Protein AF-A0AA39WZB3-F1 (afdb_monomer)

pLDDT: mean 92.85, std 6.42, range [73.56, 98.62]

Nearest PDB structures (foldseek):
  3lpa-assembly1_A  TM=8.506E-01  e=2.238E-05  Dichelobacter nodosus VCS1703A
  3lpd-assembly1_A  TM=8.223E-01  e=1.411E-05  Dichelobacter nodosus VCS1703A
  7y6m-assembly1_D  TM=7.510E-01  e=2.265E-03  Bacillus sp. (in: firmicutes)
  7xr8-assembly2_C  TM=7.388E-01  e=1.533E-02  Thermaerobacillus caldiproteolyticus
  4zoq-assembly5_M  TM=6.928E-01  e=2.278E-02  Bacillus licheniformis

Structure (mmCIF, N/CA/C/O backbone):
data_AF-A0AA39WZB3-F1
#
_entry.id   AF-A0AA39WZB3-F1
#
loop_
_atom_site.group_PDB
_atom_site.id
_atom_site.type_symbol
_atom_site.label_atom_id
_atom_site.label_alt_id
_atom_site.label_comp_id
_atom_site.label_asym_id
_atom_site.label_entity_id
_atom_site.label_seq_id
_atom_site.pdbx_PDB_ins_code
_atom_site.Cartn_x
_atom_site.Cartn_y
_atom_site.Cartn_z
_atom_site.occupancy
_atom_site.B_iso_or_equiv
_atom_site.auth_seq_id
_atom_site.auth_comp_id
_atom_site.auth_asym_id
_atom_site.auth_atom_id
_atom_site.pdbx_PDB_model_num
ATOM 1 N N . MET A 1 1 ? 7.430 -15.316 7.849 1.00 73.94 1 MET A N 1
ATOM 2 C CA . MET A 1 1 ? 7.192 -14.788 9.211 1.00 73.94 1 MET A CA 1
ATOM 3 C C . MET A 1 1 ? 5.697 -14.859 9.489 1.00 73.94 1 MET A C 1
ATOM 5 O O . MET A 1 1 ? 4.930 -14.415 8.642 1.00 73.94 1 MET A O 1
ATOM 9 N N . ASN A 1 2 ? 5.288 -15.477 10.597 1.00 83.56 2 ASN A N 1
ATOM 10 C CA . ASN A 1 2 ? 3.884 -15.668 10.965 1.00 83.56 2 ASN A CA 1
ATOM 11 C C . ASN A 1 2 ? 3.638 -15.001 12.333 1.00 83.56 2 ASN A C 1
ATOM 13 O O . ASN A 1 2 ? 4.232 -15.465 13.304 1.00 83.56 2 ASN A O 1
ATOM 17 N N . PRO A 1 3 ? 2.803 -13.948 12.425 1.00 83.50 3 PRO A N 1
ATOM 18 C CA . PRO A 1 3 ? 2.523 -13.263 13.692 1.00 83.50 3 PRO A CA 1
ATOM 19 C C . PRO A 1 3 ? 1.935 -14.155 14.794 1.00 83.50 3 PRO A C 1
ATOM 21 O O . PRO A 1 3 ? 2.048 -13.818 1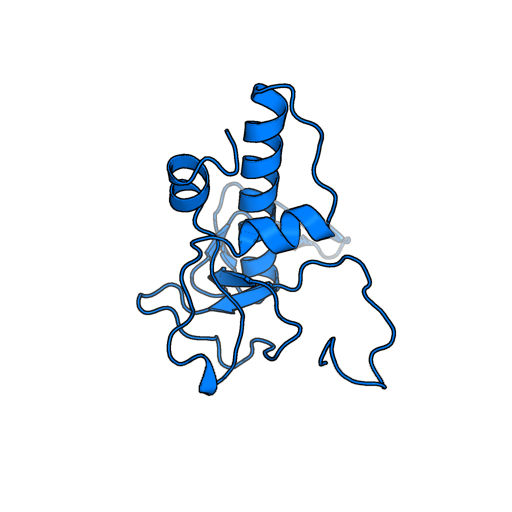5.966 1.00 83.50 3 PRO A O 1
ATOM 24 N N . SER A 1 4 ? 1.320 -15.288 14.439 1.00 87.31 4 SER A N 1
ATOM 25 C CA . SER A 1 4 ? 0.746 -16.244 15.397 1.00 87.31 4 SER A CA 1
ATOM 26 C C . SER A 1 4 ? 1.738 -17.312 15.876 1.00 87.31 4 SER A C 1
ATOM 28 O O . SER A 1 4 ? 1.359 -18.195 16.641 1.00 87.31 4 SER A O 1
ATOM 30 N N . SER A 1 5 ? 2.982 -17.288 15.395 1.00 88.56 5 SER A N 1
ATOM 31 C CA . SER A 1 5 ? 3.982 -18.309 15.711 1.00 88.56 5 SER A CA 1
ATOM 32 C C . SER A 1 5 ? 4.751 -17.989 17.003 1.00 88.56 5 SER A C 1
ATOM 34 O O . SER A 1 5 ? 5.072 -16.821 17.228 1.00 88.56 5 SER A O 1
ATOM 36 N N . PRO A 1 6 ? 5.123 -18.989 17.830 1.00 86.69 6 PRO A N 1
ATOM 37 C CA . PRO A 1 6 ? 5.902 -18.772 19.056 1.00 86.69 6 PRO A CA 1
ATOM 38 C C . PRO A 1 6 ? 7.295 -18.157 18.844 1.00 86.69 6 PRO A C 1
ATOM 40 O O . PRO A 1 6 ? 7.854 -17.570 19.765 1.00 86.69 6 PRO A O 1
ATOM 43 N N . ASP A 1 7 ? 7.869 -18.290 17.646 1.00 86.94 7 ASP A N 1
ATOM 44 C CA . ASP A 1 7 ? 9.165 -17.710 17.269 1.00 86.94 7 ASP A CA 1
ATOM 45 C C . ASP 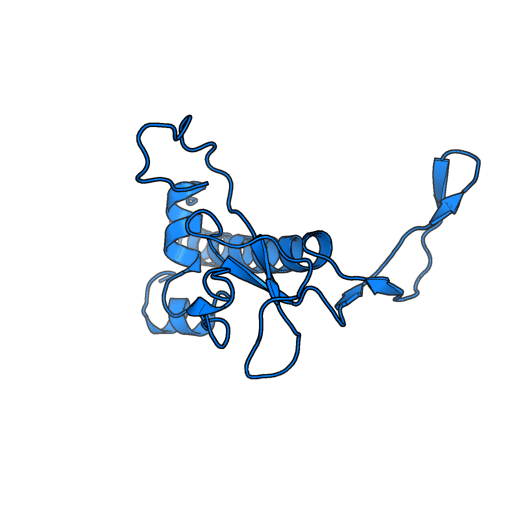A 1 7 ? 9.058 -16.261 16.755 1.00 86.94 7 ASP A C 1
ATOM 47 O O . ASP A 1 7 ? 10.067 -15.644 16.392 1.00 86.94 7 ASP A O 1
ATOM 51 N N . TYR A 1 8 ? 7.846 -15.696 16.719 1.00 86.94 8 TYR A N 1
ATOM 52 C CA . TYR A 1 8 ? 7.624 -14.323 16.293 1.00 86.94 8 TYR A CA 1
ATOM 53 C C . TYR A 1 8 ? 8.236 -13.346 17.299 1.00 86.94 8 TYR A C 1
ATOM 55 O O . TYR A 1 8 ? 7.800 -13.226 18.440 1.00 86.94 8 TYR A O 1
ATOM 63 N N . ARG A 1 9 ? 9.247 -12.594 16.852 1.00 86.38 9 ARG A N 1
ATOM 64 C CA . ARG A 1 9 ? 10.043 -11.687 17.698 1.00 86.38 9 ARG A CA 1
ATOM 65 C C . ARG A 1 9 ? 9.356 -10.350 18.024 1.00 86.38 9 ARG A C 1
ATOM 67 O O . ARG A 1 9 ? 10.024 -9.412 18.446 1.00 86.38 9 ARG A O 1
ATOM 74 N N . GLY A 1 10 ? 8.040 -10.269 17.835 1.00 84.12 10 GLY A N 1
ATOM 75 C CA . GLY A 1 10 ? 7.230 -9.080 18.092 1.00 84.12 10 GLY A CA 1
ATOM 76 C C . GLY A 1 10 ? 6.894 -8.264 16.841 1.00 84.12 10 GLY A C 1
ATOM 77 O O . GLY A 1 10 ? 7.460 -8.449 15.764 1.00 84.12 10 GLY A O 1
ATOM 78 N N . ASP A 1 11 ? 5.918 -7.368 16.987 1.00 89.94 11 ASP A N 1
ATOM 79 C CA . ASP A 1 11 ? 5.457 -6.470 15.929 1.00 89.94 11 ASP A CA 1
ATOM 80 C C . ASP A 1 11 ? 6.218 -5.141 15.977 1.00 89.94 11 ASP A C 1
ATOM 82 O O . ASP A 1 11 ? 6.126 -4.397 16.951 1.00 89.94 11 ASP A O 1
ATOM 86 N N . SER A 1 12 ? 6.952 -4.828 14.905 1.00 91.69 12 SER A N 1
ATOM 87 C CA . SER A 1 12 ? 7.704 -3.574 14.768 1.00 91.69 12 SER A CA 1
ATOM 88 C C . SER A 1 12 ? 6.828 -2.341 14.532 1.00 91.69 12 SER A C 1
ATOM 90 O O . SER A 1 12 ? 7.338 -1.226 14.460 1.00 91.69 12 SER A O 1
ATOM 92 N N . GLY A 1 13 ? 5.523 -2.518 14.322 1.00 93.12 13 GLY A N 1
ATOM 93 C CA . GLY A 1 13 ? 4.633 -1.450 13.885 1.00 93.12 13 GLY A CA 1
ATOM 94 C C . GLY A 1 13 ? 4.655 -1.221 12.369 1.00 93.12 13 GLY A C 1
ATOM 95 O O . GLY A 1 13 ? 3.774 -0.523 11.875 1.00 93.12 13 GLY A O 1
ATOM 96 N N . ALA A 1 14 ? 5.561 -1.844 11.610 1.00 95.06 14 ALA A N 1
ATOM 97 C CA . ALA A 1 14 ? 5.658 -1.655 10.162 1.00 95.06 14 ALA A CA 1
ATOM 98 C C . ALA A 1 14 ? 4.419 -2.158 9.399 1.00 95.06 14 ALA A C 1
ATOM 100 O O . ALA A 1 14 ? 3.831 -3.180 9.751 1.00 95.06 14 ALA A O 1
ATOM 101 N N . ILE A 1 15 ? 4.068 -1.465 8.316 1.00 96.81 15 ILE A N 1
ATOM 102 C CA . ILE A 1 15 ? 3.127 -1.957 7.305 1.00 96.81 15 ILE A CA 1
ATOM 103 C C . ILE A 1 15 ? 3.967 -2.631 6.219 1.00 96.81 15 ILE A C 1
ATOM 105 O O . ILE A 1 15 ? 4.812 -1.983 5.602 1.00 96.81 15 ILE A O 1
ATOM 109 N N . ILE A 1 16 ? 3.781 -3.931 6.018 1.00 96.75 16 ILE A N 1
ATOM 110 C CA . ILE A 1 16 ? 4.576 -4.732 5.085 1.00 96.75 16 ILE A CA 1
ATOM 111 C C . ILE A 1 16 ? 3.834 -4.835 3.759 1.00 96.75 16 ILE A C 1
ATOM 113 O O . ILE A 1 16 ? 2.738 -5.391 3.693 1.00 96.75 16 ILE A O 1
ATOM 117 N N . VAL A 1 17 ? 4.458 -4.305 2.707 1.00 98.19 17 VAL A N 1
ATOM 118 C CA . VAL A 1 17 ? 3.842 -4.145 1.389 1.00 98.19 17 VAL A CA 1
ATOM 119 C C . VAL A 1 17 ? 4.383 -5.175 0.399 1.00 98.19 17 VAL A C 1
ATOM 121 O O . VAL A 1 17 ? 5.590 -5.259 0.163 1.00 98.19 17 VAL A O 1
ATOM 124 N N . GLY A 1 18 ? 3.479 -5.949 -0.196 1.00 97.69 18 GLY A N 1
ATOM 125 C CA . GLY A 1 18 ? 3.761 -6.821 -1.331 1.00 97.69 18 GLY A CA 1
ATOM 126 C C . GLY A 1 18 ? 3.611 -6.106 -2.677 1.00 97.69 18 GLY A C 1
ATOM 127 O O . GLY A 1 18 ? 2.972 -5.059 -2.794 1.00 97.69 18 GLY A O 1
ATOM 128 N N . ALA A 1 19 ? 4.177 -6.707 -3.719 1.00 97.94 19 ALA A N 1
ATOM 129 C CA . ALA A 1 19 ? 4.056 -6.242 -5.093 1.00 97.94 19 ALA A CA 1
ATOM 130 C C . ALA A 1 19 ? 3.158 -7.166 -5.919 1.00 97.94 19 ALA A C 1
ATOM 132 O O . ALA A 1 19 ? 3.284 -8.394 -5.894 1.00 97.94 19 ALA A O 1
ATOM 133 N N . SER A 1 20 ? 2.285 -6.546 -6.704 1.00 97.62 20 SER A N 1
ATOM 134 C CA . SER A 1 20 ? 1.360 -7.210 -7.619 1.00 97.62 20 SER A CA 1
ATOM 135 C C . SER A 1 20 ? 1.476 -6.675 -9.042 1.00 97.62 20 SER A C 1
ATOM 137 O O . SER A 1 20 ? 2.027 -5.593 -9.260 1.00 97.62 20 SER A O 1
ATOM 139 N N . THR A 1 21 ? 0.940 -7.435 -9.993 1.00 96.44 21 THR A N 1
ATOM 140 C CA . THR A 1 21 ? 0.768 -6.998 -11.373 1.00 96.44 21 THR A CA 1
ATOM 141 C C . THR A 1 21 ? -0.161 -5.791 -11.438 1.00 96.44 21 THR A C 1
ATOM 143 O O . THR A 1 21 ? -1.060 -5.617 -10.609 1.00 96.44 21 THR A O 1
ATOM 146 N N . SER A 1 22 ? 0.037 -4.955 -12.451 1.00 95.56 22 SER A N 1
ATOM 147 C CA . SER A 1 22 ? -0.828 -3.788 -12.688 1.00 95.56 22 SER A CA 1
ATOM 148 C C . SER A 1 22 ? -2.189 -4.181 -13.289 1.00 95.56 22 SER A C 1
ATOM 150 O O . SER A 1 22 ? -3.202 -3.518 -13.048 1.00 95.56 22 SER A O 1
ATOM 152 N N . THR A 1 23 ? -2.231 -5.303 -14.014 1.00 94.00 23 THR A N 1
ATOM 153 C CA . THR A 1 23 ? -3.415 -5.847 -14.697 1.00 94.00 23 THR A CA 1
ATOM 154 C C . THR A 1 23 ? -4.395 -6.544 -13.750 1.00 94.00 23 THR A C 1
ATOM 156 O O . THR A 1 23 ? -4.008 -7.076 -12.711 1.00 94.00 23 THR A O 1
ATOM 159 N N . VAL A 1 24 ? -5.681 -6.561 -14.117 1.00 91.81 24 VAL A N 1
ATOM 160 C CA . VAL A 1 24 ? -6.755 -7.238 -13.369 1.00 91.81 24 VAL A CA 1
ATOM 161 C C . VAL A 1 24 ? -7.045 -8.615 -13.999 1.00 91.81 24 VAL A C 1
ATOM 163 O O . VAL A 1 24 ? -7.154 -8.692 -15.222 1.00 91.81 24 VAL A O 1
ATOM 166 N N . PRO A 1 25 ? -7.209 -9.694 -13.207 1.00 92.06 25 PRO A N 1
ATOM 167 C CA . PRO A 1 25 ? -7.063 -9.735 -11.752 1.00 92.06 25 PRO A CA 1
ATOM 168 C C . PRO A 1 25 ? -5.590 -9.637 -11.326 1.00 92.06 25 PRO A C 1
ATOM 170 O O . PRO A 1 25 ? -4.723 -10.282 -11.916 1.00 92.06 25 PRO A O 1
ATOM 173 N N . ARG A 1 26 ? -5.317 -8.841 -10.283 1.00 94.12 26 ARG A N 1
ATOM 174 C CA . ARG A 1 26 ? -3.953 -8.516 -9.833 1.00 94.12 26 ARG A CA 1
ATOM 175 C C . ARG A 1 26 ? -3.294 -9.719 -9.199 1.00 94.12 26 ARG A C 1
ATOM 177 O O . ARG A 1 26 ? -3.789 -10.219 -8.201 1.00 94.12 26 ARG A O 1
ATOM 184 N N . ARG A 1 27 ? -2.176 -10.183 -9.740 1.00 95.50 27 ARG A N 1
ATOM 185 C CA . ARG A 1 27 ? -1.449 -11.357 -9.239 1.00 95.50 27 ARG A CA 1
ATOM 186 C C . ARG A 1 27 ? -0.197 -10.923 -8.503 1.00 95.50 27 ARG A C 1
ATOM 188 O O . ARG A 1 27 ? 0.358 -9.874 -8.804 1.00 95.50 27 ARG A O 1
ATOM 195 N N . LYS A 1 28 ? 0.285 -11.732 -7.563 1.00 96.19 28 LYS A N 1
ATOM 196 C CA . LYS A 1 28 ? 1.585 -11.491 -6.929 1.00 96.19 28 LYS A CA 1
ATOM 197 C C . LYS A 1 28 ? 2.702 -11.484 -7.981 1.00 96.19 28 LYS A C 1
ATOM 199 O O . LYS A 1 28 ? 2.779 -12.401 -8.796 1.00 96.19 28 LYS A O 1
ATOM 204 N N . MET A 1 29 ? 3.613 -10.513 -7.914 1.00 96.06 29 MET A N 1
ATOM 205 C CA . MET A 1 29 ? 4.852 -10.561 -8.696 1.00 96.06 29 MET A CA 1
ATOM 206 C C . MET A 1 29 ? 5.714 -11.743 -8.239 1.00 96.06 29 MET A C 1
ATOM 208 O O . MET A 1 29 ? 5.859 -11.988 -7.039 1.00 96.06 29 MET A O 1
ATOM 212 N N . VAL A 1 30 ? 6.321 -12.485 -9.169 1.00 94.56 30 VAL A N 1
ATOM 213 C CA . VAL A 1 30 ? 7.071 -13.713 -8.827 1.00 94.56 30 VAL A CA 1
ATOM 214 C C . VAL A 1 30 ? 8.149 -13.466 -7.760 1.00 94.56 30 VAL A C 1
ATOM 216 O O . VAL A 1 30 ? 8.272 -14.254 -6.827 1.00 94.56 30 VAL A O 1
ATOM 219 N N . TRP A 1 31 ? 8.813 -12.310 -7.822 1.00 94.56 31 TRP A N 1
ATOM 220 C CA . TRP A 1 31 ? 9.859 -11.859 -6.899 1.00 94.56 31 TRP A CA 1
ATOM 221 C C . TRP A 1 31 ? 9.341 -11.183 -5.618 1.00 94.56 31 TRP A C 1
ATOM 223 O O . TRP A 1 31 ? 10.130 -10.872 -4.731 1.00 94.56 31 TRP A O 1
ATOM 233 N N . SER A 1 32 ? 8.035 -10.926 -5.489 1.00 96.25 32 SER A N 1
ATOM 234 C CA . SER A 1 32 ? 7.483 -10.330 -4.270 1.00 96.25 32 SER A CA 1
ATOM 235 C C . SER A 1 32 ? 7.537 -11.315 -3.107 1.00 96.25 32 SER A C 1
ATOM 237 O O . SER A 1 32 ? 7.121 -12.475 -3.244 1.00 96.25 32 SER A O 1
ATOM 239 N N . ASN A 1 33 ? 7.910 -10.796 -1.934 1.00 93.56 33 ASN A N 1
ATOM 240 C CA . ASN A 1 33 ? 7.667 -11.445 -0.648 1.00 93.56 33 ASN A CA 1
ATOM 241 C C . ASN A 1 33 ? 6.175 -11.773 -0.476 1.00 93.56 33 ASN A C 1
ATOM 243 O O . ASN A 1 33 ? 5.314 -11.099 -1.049 1.00 93.56 33 ASN A O 1
ATOM 247 N N . HIS A 1 34 ? 5.882 -12.804 0.318 1.00 94.44 34 HIS A N 1
ATOM 248 C CA . HIS A 1 34 ? 4.528 -13.268 0.621 1.00 94.44 34 HIS A CA 1
ATOM 249 C C . HIS A 1 34 ? 4.454 -13.950 1.993 1.00 94.44 34 HIS A C 1
ATOM 251 O O . HIS A 1 34 ? 5.470 -14.262 2.618 1.00 94.44 34 HIS A O 1
ATOM 257 N N . GLY A 1 35 ? 3.230 -14.217 2.442 1.00 92.62 35 GLY A N 1
ATOM 258 C CA . GLY A 1 35 ? 2.917 -14.938 3.670 1.00 92.62 35 GLY A CA 1
ATOM 259 C C . GLY A 1 35 ? 2.136 -14.088 4.666 1.00 92.62 35 GLY A C 1
ATOM 260 O O . GLY A 1 35 ? 1.874 -12.914 4.433 1.00 92.62 35 GLY A O 1
ATOM 261 N N . ALA A 1 36 ? 1.797 -14.691 5.807 1.00 90.25 36 ALA A N 1
ATOM 262 C CA . ALA A 1 36 ? 0.885 -14.119 6.802 1.00 90.25 36 ALA A CA 1
ATOM 263 C C . ALA A 1 36 ? 1.306 -12.756 7.386 1.00 90.25 36 ALA A C 1
ATOM 265 O O . ALA A 1 36 ? 0.486 -12.088 8.004 1.00 90.25 36 ALA A O 1
ATOM 266 N N . ARG A 1 37 ? 2.572 -12.346 7.225 1.00 91.75 37 ARG A N 1
ATOM 267 C CA . ARG A 1 37 ? 3.053 -11.035 7.681 1.00 91.75 37 ARG A CA 1
ATOM 268 C C . ARG A 1 37 ? 2.900 -9.922 6.638 1.00 91.75 37 ARG A C 1
ATOM 270 O O . ARG A 1 37 ? 3.033 -8.766 7.018 1.00 91.75 37 ARG A O 1
ATOM 277 N N . VAL A 1 38 ? 2.663 -10.226 5.361 1.00 95.12 38 VAL A N 1
ATOM 278 C CA . VAL A 1 38 ? 2.410 -9.181 4.355 1.00 95.12 38 VAL A CA 1
ATOM 279 C C . VAL A 1 38 ? 0.994 -8.646 4.560 1.00 95.12 38 VAL A C 1
ATOM 281 O O . VAL A 1 38 ? 0.044 -9.423 4.571 1.00 95.12 38 VAL A O 1
ATOM 284 N N . ASP A 1 39 ? 0.867 -7.335 4.755 1.00 96.12 39 ASP A N 1
ATOM 285 C CA . ASP A 1 39 ? -0.388 -6.706 5.178 1.00 96.12 39 ASP A CA 1
ATOM 286 C C . ASP A 1 39 ? -1.259 -6.309 3.981 1.00 96.12 39 ASP A C 1
ATOM 288 O O . ASP A 1 39 ? -2.466 -6.554 3.964 1.00 96.12 39 ASP A O 1
ATOM 292 N N . VAL A 1 40 ? -0.636 -5.684 2.980 1.00 97.81 40 VAL A N 1
ATOM 293 C CA . VAL A 1 40 ? -1.291 -5.094 1.805 1.00 97.81 40 VAL A CA 1
ATOM 294 C C . VAL A 1 40 ? -0.383 -5.181 0.581 1.00 97.81 40 VAL A C 1
ATOM 296 O O . VAL A 1 40 ? 0.825 -5.387 0.709 1.00 97.81 40 VAL A O 1
ATOM 299 N N . HIS A 1 41 ? -0.934 -4.961 -0.611 1.00 97.81 41 HIS A N 1
ATOM 300 C CA . HIS A 1 41 ? -0.147 -4.877 -1.841 1.00 97.81 41 HIS A CA 1
ATOM 301 C C . HIS A 1 41 ? -0.539 -3.700 -2.725 1.00 97.81 41 HIS A C 1
ATOM 303 O O . HIS A 1 41 ? -1.635 -3.159 -2.639 1.00 97.81 41 HIS A O 1
ATOM 309 N N . SER A 1 42 ? 0.358 -3.333 -3.634 1.00 98.12 42 SER A N 1
ATOM 310 C CA . SER A 1 42 ? 0.027 -2.453 -4.754 1.00 98.12 42 SER A CA 1
ATOM 311 C C . SER A 1 42 ? 0.776 -2.882 -6.012 1.00 98.12 42 SER A C 1
ATOM 313 O O . SER A 1 42 ? 1.389 -3.955 -6.042 1.00 98.12 42 SER A O 1
ATOM 315 N N . TRP A 1 43 ? 0.689 -2.096 -7.079 1.00 97.88 43 TRP A N 1
ATOM 316 C CA . TRP A 1 43 ? 1.436 -2.359 -8.306 1.00 97.88 43 TRP A CA 1
ATOM 317 C C . TRP A 1 43 ? 2.930 -2.328 -8.002 1.00 97.88 43 TRP A C 1
ATOM 319 O O . TRP A 1 43 ? 3.403 -1.418 -7.333 1.00 97.88 43 TRP A O 1
ATOM 329 N N . GLY A 1 44 ? 3.656 -3.347 -8.451 1.00 97.38 44 GLY A N 1
ATOM 330 C CA . GLY A 1 44 ? 5.119 -3.381 -8.409 1.00 97.38 44 GLY A CA 1
ATOM 331 C C . GLY A 1 44 ? 5.753 -3.432 -9.796 1.00 97.38 44 GLY A C 1
ATOM 332 O O . GLY A 1 44 ? 6.959 -3.620 -9.907 1.00 97.38 44 GLY A O 1
ATOM 333 N N . GLU A 1 45 ? 4.947 -3.296 -10.844 1.00 96.25 45 GLU A N 1
ATOM 334 C CA . GLU A 1 45 ? 5.360 -3.196 -12.242 1.00 96.25 45 GLU A CA 1
ATOM 335 C C . GLU A 1 45 ? 4.568 -2.074 -12.920 1.00 96.25 45 GLU A C 1
ATOM 337 O O . GLU A 1 45 ? 3.514 -1.672 -12.417 1.00 96.25 45 GLU A O 1
ATOM 342 N N . ASN A 1 46 ? 5.054 -1.615 -14.075 1.00 96.38 46 ASN A N 1
ATOM 343 C CA . ASN A 1 46 ? 4.419 -0.577 -14.891 1.00 96.38 46 ASN A CA 1
ATOM 344 C C . ASN A 1 46 ? 4.148 0.721 -14.111 1.00 96.38 46 ASN A C 1
ATOM 346 O O . ASN A 1 46 ? 3.119 1.371 -14.302 1.00 96.38 46 ASN A O 1
ATOM 350 N N . ILE A 1 47 ? 5.063 1.094 -13.210 1.00 96.69 47 ILE A N 1
ATOM 351 C CA . ILE A 1 47 ? 5.015 2.379 -12.517 1.00 96.69 47 ILE A CA 1
ATOM 352 C C . ILE A 1 47 ? 5.837 3.370 -13.326 1.00 96.69 47 ILE A C 1
ATOM 354 O O . ILE A 1 47 ? 7.008 3.136 -13.600 1.00 96.69 47 ILE A O 1
ATOM 358 N N . THR A 1 48 ? 5.227 4.494 -13.675 1.00 95.50 48 THR A N 1
ATOM 359 C CA . THR A 1 48 ? 5.912 5.631 -14.292 1.00 95.50 48 THR A CA 1
ATOM 360 C C . THR A 1 48 ? 6.025 6.742 -13.253 1.00 95.50 48 THR A C 1
ATOM 362 O O . THR A 1 48 ? 5.020 7.129 -12.659 1.00 95.50 48 THR A O 1
ATOM 365 N N . THR A 1 49 ? 7.241 7.210 -12.982 1.00 93.31 49 THR A N 1
ATOM 366 C CA . THR A 1 49 ? 7.530 8.186 -11.917 1.00 93.31 49 THR A CA 1
ATOM 367 C C . THR A 1 49 ? 8.688 9.097 -12.313 1.00 93.31 49 THR A C 1
ATOM 369 O O . THR A 1 49 ? 9.438 8.792 -13.233 1.00 93.31 49 THR A O 1
ATOM 372 N N . THR A 1 50 ? 8.852 10.218 -11.616 1.00 91.94 50 THR A N 1
ATOM 373 C CA . THR A 1 50 ? 10.065 11.040 -11.710 1.00 91.94 50 THR A CA 1
ATOM 374 C C . THR A 1 50 ? 11.258 10.298 -11.108 1.00 91.94 50 THR A C 1
ATOM 376 O O . THR A 1 50 ? 11.098 9.581 -10.114 1.00 91.94 50 THR A O 1
ATOM 379 N N . MET A 1 51 ? 12.453 10.509 -11.657 1.00 86.62 51 MET A N 1
ATOM 380 C CA . MET A 1 51 ? 13.702 9.931 -11.162 1.00 86.62 51 MET A CA 1
ATOM 381 C C . MET A 1 51 ? 14.826 10.969 -11.223 1.00 86.62 51 MET A C 1
ATOM 383 O O . MET A 1 51 ? 14.827 11.845 -12.082 1.00 86.62 51 MET A O 1
ATOM 387 N N . CYS A 1 52 ? 15.793 10.847 -10.318 1.00 85.81 52 CYS A N 1
ATOM 388 C CA . CYS A 1 52 ? 17.070 11.543 -10.418 1.00 85.81 52 CYS A CA 1
ATOM 389 C C . CYS A 1 52 ? 18.164 10.493 -10.599 1.00 85.81 52 CYS A C 1
ATOM 391 O O . CYS A 1 52 ? 18.147 9.466 -9.918 1.00 85.81 52 CYS A O 1
ATOM 393 N N . GLN A 1 53 ? 19.092 10.729 -11.520 1.00 80.56 53 GLN A N 1
ATOM 394 C CA . GLN A 1 53 ? 20.276 9.888 -11.672 1.00 80.56 53 GLN A CA 1
ATOM 395 C C . GLN A 1 53 ? 21.380 10.428 -10.770 1.00 80.56 53 GLN A C 1
ATOM 397 O O . GLN A 1 53 ? 21.561 11.640 -10.681 1.00 80.56 53 GLN A O 1
ATOM 402 N N . GLU A 1 54 ? 22.112 9.550 -10.092 1.00 80.81 54 GLU A N 1
ATOM 403 C CA . GLU A 1 54 ? 23.329 9.965 -9.397 1.00 80.81 54 GLU A CA 1
ATOM 404 C C . GLU A 1 54 ? 24.438 10.168 -10.426 1.00 80.81 54 GLU A C 1
ATOM 406 O O . GLU A 1 54 ? 24.725 9.284 -11.238 1.00 80.81 54 GLU A O 1
ATOM 411 N N . ASP A 1 55 ? 25.059 11.341 -10.400 1.00 80.19 55 ASP A N 1
ATOM 412 C CA . ASP A 1 55 ? 26.300 11.559 -11.121 1.00 80.19 55 ASP A CA 1
ATOM 413 C C . ASP A 1 55 ? 27.488 10.921 -10.366 1.00 80.19 55 ASP A C 1
ATOM 415 O O . ASP A 1 55 ? 27.362 10.519 -9.204 1.00 80.19 55 ASP A O 1
ATOM 419 N N . PRO A 1 56 ? 28.679 10.830 -10.983 1.00 80.88 56 PRO A N 1
ATOM 420 C CA . PRO A 1 56 ? 29.860 10.265 -10.326 1.00 80.88 56 PRO A CA 1
ATOM 421 C C . PRO A 1 56 ? 30.322 11.008 -9.059 1.00 80.88 56 PRO A C 1
ATOM 423 O O . PRO A 1 56 ? 31.170 10.488 -8.335 1.00 80.88 56 PRO A O 1
ATOM 426 N N . SER A 1 57 ? 29.813 12.216 -8.798 1.00 84.62 57 SER A N 1
ATOM 427 C CA . SER A 1 57 ? 30.076 12.987 -7.578 1.00 84.62 57 SER A CA 1
ATOM 428 C C . SER A 1 57 ? 29.062 12.707 -6.459 1.00 84.62 57 SER A C 1
ATOM 430 O O . SER A 1 57 ? 29.213 13.227 -5.353 1.00 84.62 57 SER A O 1
ATOM 432 N N . GLY A 1 58 ? 28.055 11.864 -6.720 1.00 78.00 58 GLY A N 1
ATOM 433 C CA . GLY A 1 58 ? 26.957 11.570 -5.801 1.00 78.00 58 GLY A CA 1
ATOM 434 C C . GLY A 1 58 ? 25.895 12.671 -5.759 1.00 78.00 58 GLY A C 1
ATOM 435 O O . GLY A 1 58 ? 25.047 12.672 -4.866 1.00 78.00 58 GLY A O 1
ATOM 436 N N . MET A 1 59 ? 25.929 13.622 -6.696 1.00 74.8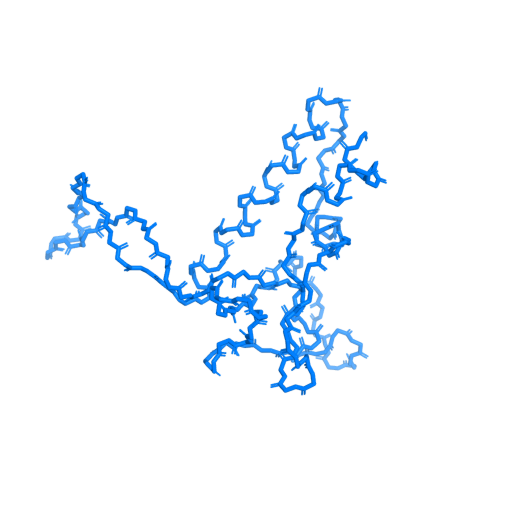8 59 MET A N 1
ATOM 437 C CA . MET A 1 59 ? 24.884 14.627 -6.841 1.00 74.88 59 MET A CA 1
ATOM 438 C C . MET A 1 59 ? 23.764 14.094 -7.735 1.00 74.88 59 MET A C 1
ATOM 440 O O . MET A 1 59 ? 24.001 13.548 -8.811 1.00 74.88 59 MET A O 1
ATOM 444 N N . GLY A 1 60 ? 22.520 14.268 -7.287 1.00 78.44 60 GLY A N 1
ATOM 445 C CA . GLY A 1 60 ? 21.346 13.899 -8.070 1.00 78.44 60 GLY A CA 1
ATOM 446 C C . GLY A 1 60 ? 21.118 14.875 -9.223 1.00 78.44 60 GLY A C 1
ATOM 447 O O . GLY A 1 60 ? 20.843 16.052 -8.995 1.00 78.44 60 GLY A O 1
ATOM 448 N N . ILE A 1 61 ? 21.179 14.380 -10.455 1.00 80.38 61 ILE A N 1
ATOM 449 C CA . ILE A 1 61 ? 20.733 15.083 -11.654 1.00 80.38 61 ILE A CA 1
ATOM 450 C C . ILE A 1 61 ? 19.296 14.643 -11.926 1.00 80.38 61 ILE A C 1
ATOM 452 O O . ILE A 1 61 ? 19.038 13.522 -12.367 1.00 80.38 61 ILE A O 1
ATOM 456 N N . CYS A 1 62 ? 18.353 15.531 -11.631 1.00 83.94 62 CYS A N 1
ATOM 457 C CA . CYS A 1 62 ? 16.944 15.351 -11.955 1.00 83.94 62 CYS A CA 1
ATOM 458 C C . CYS A 1 62 ? 16.630 16.107 -13.251 1.00 83.94 62 CYS A C 1
ATOM 460 O O . CYS A 1 62 ? 17.160 17.193 -13.486 1.00 83.94 62 CYS A O 1
ATOM 462 N N . ASN A 1 63 ? 15.753 15.555 -14.077 1.00 82.06 63 ASN A N 1
ATOM 463 C CA . ASN A 1 63 ? 15.196 16.229 -15.243 1.00 82.06 63 ASN A CA 1
ATOM 464 C C . ASN A 1 63 ? 13.659 16.239 -15.140 1.00 82.06 63 ASN A C 1
ATOM 466 O O . ASN A 1 63 ? 13.082 15.651 -14.225 1.00 82.06 63 ASN A O 1
ATOM 470 N N . ASP A 1 64 ? 12.995 16.885 -16.097 1.00 86.12 64 ASP A N 1
ATOM 471 C CA . ASP A 1 64 ? 11.529 16.916 -16.168 1.00 86.12 64 ASP A CA 1
ATOM 472 C C . ASP A 1 64 ? 10.943 15.672 -16.877 1.00 86.12 64 ASP A C 1
ATOM 474 O O . ASP A 1 64 ? 9.827 15.723 -17.400 1.00 86.12 64 ASP A O 1
ATOM 478 N N . SER A 1 65 ?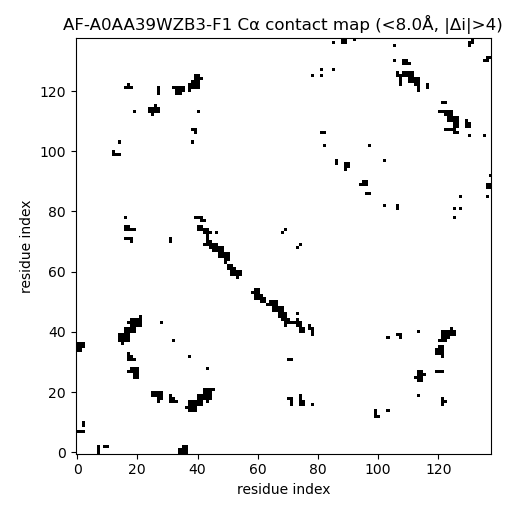 11.689 14.557 -16.954 1.00 88.19 65 SER A N 1
ATOM 479 C CA . SER A 1 65 ? 11.206 13.321 -17.580 1.00 88.19 65 SER A CA 1
ATOM 480 C C . SER A 1 65 ? 10.583 12.359 -16.570 1.00 88.19 65 SER A C 1
ATOM 482 O O . SER A 1 65 ? 10.789 12.425 -15.357 1.00 88.19 65 SER A O 1
ATOM 484 N N . TYR A 1 66 ? 9.782 11.442 -17.106 1.00 90.81 66 TYR A N 1
ATOM 485 C CA . TYR A 1 66 ? 9.243 10.315 -16.364 1.00 90.81 66 TYR A CA 1
ATOM 486 C C . TYR A 1 66 ? 9.947 9.039 -16.806 1.00 90.81 66 TYR A C 1
ATOM 488 O O . TYR A 1 66 ? 10.109 8.798 -18.001 1.00 90.81 66 TYR A O 1
ATOM 496 N N . GLU A 1 67 ? 10.306 8.211 -15.837 1.00 91.19 67 GLU A N 1
ATOM 497 C CA . GLU A 1 67 ? 11.023 6.956 -16.023 1.00 91.19 67 GLU A CA 1
ATOM 498 C C . GLU A 1 67 ? 10.192 5.771 -15.525 1.00 91.19 67 GLU A C 1
ATOM 500 O O . GLU A 1 67 ? 9.248 5.916 -14.736 1.00 91.19 67 GLU A O 1
ATOM 505 N N . GLN A 1 68 ? 10.554 4.574 -15.988 1.00 92.31 68 GLN A N 1
ATOM 506 C CA . GLN A 1 68 ? 9.963 3.332 -15.496 1.00 92.31 68 GLN A CA 1
ATOM 507 C C . GLN A 1 68 ? 10.570 2.936 -14.148 1.00 92.31 68 GLN A C 1
ATOM 509 O O . GLN A 1 68 ? 11.785 2.945 -13.956 1.00 92.31 68 GLN A O 1
ATOM 514 N N . PHE A 1 69 ? 9.711 2.519 -13.225 1.00 93.00 69 PHE A N 1
ATOM 515 C CA . PHE A 1 69 ? 10.076 2.017 -11.910 1.00 93.00 69 PHE A CA 1
ATOM 516 C C . PHE A 1 69 ? 9.233 0.789 -11.547 1.00 93.00 69 PHE A C 1
ATOM 518 O O . PHE A 1 69 ? 8.255 0.435 -12.211 1.00 93.00 69 PHE A O 1
ATOM 525 N N . GLY A 1 70 ? 9.623 0.101 -10.480 1.00 95.50 70 GLY A N 1
ATOM 526 C CA . GLY A 1 70 ? 8.960 -1.119 -10.051 1.00 95.50 70 GLY A CA 1
ATOM 527 C C . GLY A 1 70 ? 9.548 -1.664 -8.760 1.00 95.50 70 GLY A C 1
ATOM 528 O O . GLY A 1 70 ? 10.227 -0.966 -8.008 1.00 95.50 70 GLY A O 1
ATOM 529 N N . GLY A 1 71 ? 9.274 -2.931 -8.481 1.00 96.69 71 GLY A N 1
ATOM 530 C CA . GLY A 1 71 ? 9.661 -3.555 -7.223 1.00 96.69 71 GLY A CA 1
ATOM 531 C C . GLY A 1 71 ? 8.629 -3.341 -6.114 1.00 96.69 71 GLY A C 1
ATOM 532 O O . GLY A 1 71 ? 7.682 -2.559 -6.229 1.00 96.69 71 GLY A O 1
ATOM 533 N N . THR A 1 72 ? 8.846 -4.002 -4.977 1.00 97.12 72 THR A N 1
ATOM 534 C CA . THR A 1 72 ? 8.137 -3.671 -3.729 1.00 97.12 72 THR A CA 1
ATOM 535 C C . THR A 1 72 ? 8.429 -2.232 -3.305 1.00 97.12 72 THR A C 1
ATOM 537 O O . THR A 1 72 ? 7.576 -1.588 -2.696 1.00 97.12 72 THR A O 1
ATOM 540 N N . SER A 1 73 ? 9.600 -1.705 -3.683 1.00 95.50 73 SER A N 1
ATOM 541 C CA . SER A 1 73 ? 9.969 -0.296 -3.534 1.00 95.50 73 SER A CA 1
ATOM 542 C C . SER A 1 73 ? 9.037 0.645 -4.295 1.00 95.50 73 SER A C 1
ATOM 544 O O . SER A 1 73 ? 8.784 1.732 -3.800 1.00 95.50 73 SER A O 1
ATOM 546 N N . GLY A 1 74 ? 8.491 0.236 -5.447 1.00 96.75 74 GLY A N 1
ATOM 547 C CA . GLY A 1 74 ? 7.468 0.993 -6.178 1.00 96.75 74 GLY A CA 1
ATOM 548 C C . GLY A 1 74 ? 6.060 0.824 -5.598 1.00 96.75 74 GLY A C 1
ATOM 549 O O . GLY A 1 74 ? 5.303 1.788 -5.516 1.00 96.75 74 GLY A O 1
ATOM 550 N N . ALA A 1 75 ? 5.720 -0.371 -5.107 1.00 98.25 75 ALA A N 1
ATOM 551 C CA . ALA A 1 75 ? 4.424 -0.623 -4.469 1.00 98.25 75 ALA A CA 1
ATOM 552 C C . ALA A 1 75 ? 4.246 0.141 -3.142 1.00 98.25 75 ALA A C 1
ATOM 554 O O . ALA A 1 75 ? 3.160 0.639 -2.838 1.00 98.25 75 ALA A O 1
ATOM 555 N N . SER A 1 76 ? 5.317 0.246 -2.353 1.00 98.19 76 SER A N 1
ATOM 556 C CA . SER A 1 76 ? 5.314 0.876 -1.026 1.00 98.19 76 SER A CA 1
ATOM 557 C C . SER A 1 76 ? 4.843 2.341 -1.021 1.00 98.19 76 SER A C 1
ATOM 559 O O . SER A 1 76 ? 3.926 2.645 -0.257 1.00 98.19 76 SER A O 1
ATOM 561 N N . PRO A 1 77 ? 5.369 3.262 -1.856 1.00 97.88 77 PRO A N 1
ATOM 562 C CA . PRO A 1 77 ? 4.923 4.654 -1.873 1.00 97.88 77 PRO A CA 1
ATOM 563 C C . PRO A 1 77 ? 3.464 4.818 -2.316 1.00 97.88 77 PRO A C 1
ATOM 565 O O . PRO A 1 77 ? 2.805 5.750 -1.862 1.00 97.88 77 PRO A O 1
ATOM 568 N N . ILE A 1 78 ? 2.910 3.897 -3.114 1.00 98.31 78 ILE A N 1
ATOM 569 C CA . ILE A 1 78 ? 1.475 3.917 -3.446 1.00 98.31 78 ILE A CA 1
ATOM 570 C C . ILE A 1 78 ? 0.634 3.679 -2.179 1.00 98.31 78 ILE A C 1
ATOM 572 O O . ILE A 1 78 ? -0.342 4.389 -1.935 1.00 98.31 78 ILE A O 1
ATOM 576 N N . ILE A 1 79 ? 1.041 2.725 -1.333 1.00 98.62 79 ILE A N 1
ATOM 577 C CA . ILE A 1 79 ? 0.397 2.476 -0.032 1.00 98.62 79 ILE A CA 1
ATOM 578 C C . ILE A 1 79 ? 0.591 3.657 0.924 1.00 98.62 79 ILE A C 1
ATOM 580 O O . ILE A 1 79 ? -0.349 4.026 1.627 1.00 98.62 79 ILE A O 1
ATOM 584 N N . VAL A 1 80 ? 1.771 4.287 0.930 1.00 98.56 80 VAL A N 1
ATOM 585 C CA . VAL A 1 80 ? 2.012 5.517 1.706 1.00 98.56 80 VAL A CA 1
ATOM 586 C C . VAL A 1 80 ? 1.047 6.622 1.277 1.00 98.56 80 VAL A C 1
ATOM 588 O O . VAL A 1 80 ? 0.441 7.256 2.138 1.00 98.56 80 VAL A O 1
ATOM 591 N N . GLY A 1 81 ? 0.843 6.811 -0.031 1.00 98.56 81 GLY A N 1
ATOM 592 C CA . GLY A 1 81 ? -0.141 7.751 -0.568 1.00 98.56 81 GLY A CA 1
ATOM 593 C C . GLY A 1 81 ? -1.548 7.477 -0.036 1.00 98.56 81 GLY A C 1
ATOM 594 O O . GLY A 1 81 ? -2.171 8.375 0.526 1.00 98.56 81 GLY A O 1
ATOM 595 N N . ALA A 1 82 ? -2.011 6.224 -0.106 1.00 98.50 82 ALA A N 1
ATOM 596 C CA . ALA A 1 82 ? -3.316 5.830 0.429 1.00 98.50 82 ALA A CA 1
ATOM 597 C C . ALA A 1 82 ? -3.440 6.092 1.943 1.00 98.50 82 ALA A C 1
ATOM 599 O O . ALA A 1 82 ? -4.433 6.663 2.400 1.00 98.50 82 ALA A O 1
ATOM 600 N N . ALA A 1 83 ? -2.415 5.738 2.724 1.00 98.50 83 ALA A N 1
ATOM 601 C CA . ALA A 1 83 ? -2.385 5.980 4.165 1.00 98.50 83 ALA A CA 1
ATOM 602 C C . ALA A 1 83 ? -2.430 7.481 4.503 1.00 98.50 83 ALA A C 1
ATOM 604 O O . ALA A 1 83 ? -3.150 7.896 5.413 1.00 98.50 83 ALA A O 1
ATOM 605 N N . LEU A 1 84 ? -1.702 8.318 3.758 1.00 98.38 84 LEU A N 1
ATOM 606 C CA . LEU A 1 84 ? -1.727 9.770 3.942 1.00 98.38 84 LEU A CA 1
ATOM 607 C C . LEU A 1 84 ? -3.066 10.382 3.523 1.00 98.38 84 LEU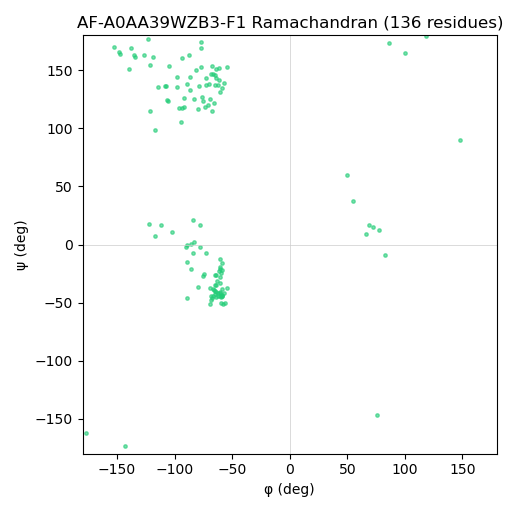 A C 1
ATOM 609 O O . LEU A 1 84 ? -3.557 11.269 4.222 1.00 98.38 84 LEU A O 1
ATOM 613 N N . SER A 1 85 ? -3.702 9.885 2.458 1.00 98.38 85 SER A N 1
ATOM 614 C CA . SER A 1 85 ? -5.062 10.297 2.090 1.00 98.38 85 SER A CA 1
ATOM 615 C C . SER A 1 85 ? -6.056 10.005 3.216 1.00 98.38 85 SER A C 1
ATOM 617 O O . SER A 1 85 ? -6.848 10.876 3.570 1.00 98.38 85 SER A O 1
ATOM 619 N N . ILE A 1 86 ? -5.974 8.826 3.841 1.00 98.31 86 ILE A N 1
ATOM 620 C CA . ILE A 1 86 ? -6.781 8.469 5.020 1.00 98.31 86 ILE A CA 1
ATOM 621 C C . ILE A 1 86 ? -6.520 9.436 6.179 1.00 98.31 86 ILE A C 1
ATOM 623 O O . ILE A 1 86 ? -7.465 9.996 6.733 1.00 98.31 86 ILE A O 1
ATOM 627 N N . GLN A 1 87 ? -5.251 9.675 6.529 1.00 97.94 87 GLN A N 1
ATOM 628 C CA . GLN A 1 87 ? -4.894 10.624 7.590 1.00 97.94 87 GLN A CA 1
ATOM 629 C C . GLN A 1 87 ? -5.447 12.026 7.315 1.00 97.94 87 GLN A C 1
ATOM 631 O O . GLN A 1 87 ? -5.952 12.669 8.234 1.00 97.94 87 GLN A O 1
ATOM 636 N N . GLY A 1 88 ? -5.377 12.489 6.064 1.00 98.25 88 GLY A N 1
ATOM 637 C CA . GLY A 1 88 ? -5.919 13.777 5.637 1.00 98.25 88 GLY A CA 1
ATOM 638 C C . GLY A 1 88 ? -7.439 13.852 5.773 1.00 98.25 88 GLY A C 1
ATOM 639 O O . GLY A 1 88 ? -7.949 14.819 6.335 1.00 98.25 88 GLY A O 1
ATOM 640 N N . MET A 1 89 ? -8.162 12.812 5.339 1.00 97.75 89 MET A N 1
ATOM 641 C CA . MET A 1 89 ? -9.623 12.733 5.478 1.00 97.75 89 MET A CA 1
ATOM 642 C C . MET A 1 89 ? -10.069 12.781 6.943 1.00 97.75 89 MET A C 1
ATOM 644 O O . MET A 1 89 ? -11.024 13.480 7.273 1.00 97.75 89 MET A O 1
ATOM 648 N N . LEU A 1 90 ? -9.357 12.084 7.830 1.00 97.56 90 LEU A N 1
ATOM 649 C CA . LEU A 1 90 ? -9.629 12.105 9.268 1.00 97.56 90 LEU A CA 1
ATOM 650 C C . LEU A 1 90 ? -9.324 13.472 9.888 1.00 97.56 90 LEU A C 1
ATOM 652 O O . LEU A 1 90 ? -10.146 14.014 10.628 1.00 97.56 90 LEU A O 1
ATOM 656 N N . ALA A 1 91 ? -8.173 14.056 9.549 1.00 97.81 91 ALA A N 1
ATOM 657 C CA . ALA A 1 91 ? -7.775 15.367 10.048 1.00 97.81 91 ALA A CA 1
ATOM 658 C C . ALA A 1 91 ? -8.770 16.464 9.635 1.00 97.81 91 ALA A C 1
ATOM 660 O O . ALA A 1 91 ? -9.137 17.294 10.464 1.00 97.81 91 ALA A O 1
ATOM 661 N N . ALA A 1 92 ? -9.272 16.427 8.396 1.00 97.56 92 ALA A N 1
ATOM 662 C CA . ALA A 1 92 ? -10.285 17.361 7.899 1.00 97.56 92 ALA A CA 1
ATOM 663 C C . ALA A 1 92 ? -11.608 17.306 8.689 1.00 97.56 92 ALA A C 1
ATOM 665 O O . ALA A 1 92 ? -12.371 18.268 8.679 1.00 97.56 92 ALA A O 1
ATOM 666 N N . LYS A 1 93 ? -11.864 16.202 9.400 1.00 96.00 93 LYS A N 1
ATOM 667 C CA . LYS A 1 93 ? -13.044 15.993 10.253 1.00 96.00 93 LYS A CA 1
ATOM 668 C C . LYS A 1 93 ? -12.737 16.167 11.745 1.00 96.00 93 LYS A C 1
ATOM 670 O O . LYS A 1 93 ? -13.548 15.798 12.587 1.00 96.00 93 LYS A O 1
ATOM 675 N N . GLY A 1 94 ? -11.557 16.689 12.092 1.00 96.56 94 GLY A N 1
ATOM 676 C CA . GLY A 1 94 ? -11.132 16.877 13.482 1.00 96.56 94 GLY A CA 1
ATOM 677 C C . GLY A 1 94 ? -10.861 15.571 14.236 1.00 96.56 94 GLY A C 1
ATOM 678 O O . GLY A 1 94 ? -10.802 15.573 15.465 1.00 96.56 94 GLY A O 1
ATOM 679 N N . ARG A 1 95 ? -10.700 14.444 13.529 1.00 96.62 95 ARG A N 1
ATOM 680 C CA . ARG A 1 95 ? -10.413 13.147 14.147 1.00 96.62 95 ARG A CA 1
ATOM 681 C C . ARG A 1 95 ? -8.922 12.997 14.477 1.00 96.62 95 ARG A C 1
ATOM 683 O O . ARG A 1 95 ? -8.070 13.544 13.772 1.00 96.62 95 ARG A O 1
ATOM 690 N N . PRO A 1 96 ? -8.580 12.231 15.530 1.00 96.00 96 PRO A N 1
ATOM 691 C CA . PRO A 1 96 ? -7.189 11.981 15.887 1.00 96.00 96 PRO A CA 1
ATOM 692 C C . PRO A 1 96 ? -6.452 11.209 14.786 1.00 96.00 96 PRO A C 1
ATOM 694 O O . PRO A 1 96 ? -7.040 10.398 14.066 1.00 96.00 96 PRO A O 1
ATOM 697 N N . LYS A 1 97 ? -5.137 11.435 14.696 1.00 96.12 97 LYS A N 1
ATOM 698 C CA . LYS A 1 97 ? -4.245 10.677 13.810 1.00 96.12 97 LYS A CA 1
ATOM 699 C C . LYS A 1 97 ? -4.245 9.201 14.209 1.00 96.12 97 LYS A C 1
ATOM 701 O O . LYS A 1 97 ? -4.133 8.891 15.393 1.00 96.12 97 LYS A O 1
ATOM 706 N N . LEU A 1 98 ? -4.293 8.309 13.222 1.00 97.81 98 LEU A N 1
ATOM 707 C CA . LEU A 1 98 ? -4.114 6.884 13.466 1.00 97.81 98 LEU A CA 1
ATOM 708 C C . LEU A 1 98 ? -2.648 6.584 13.776 1.00 97.81 98 LEU A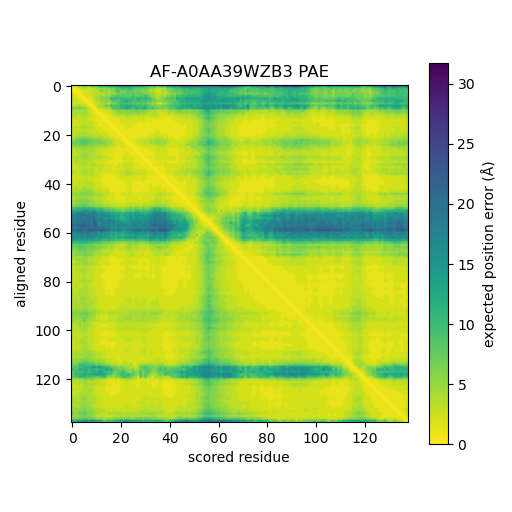 C 1
ATOM 710 O O . LEU A 1 98 ? -1.738 7.171 13.182 1.00 97.81 98 LEU A O 1
ATOM 714 N N . ASN A 1 99 ? -2.420 5.640 14.684 1.00 96.56 99 ASN A N 1
ATOM 715 C CA . ASN A 1 99 ? -1.118 4.996 14.809 1.00 96.56 99 ASN A CA 1
ATOM 716 C C . ASN A 1 99 ? -0.923 3.946 13.697 1.00 96.56 99 ASN A C 1
ATOM 718 O O . ASN A 1 99 ? -1.831 3.656 12.913 1.00 96.56 99 ASN A O 1
ATOM 722 N N . SER A 1 100 ? 0.272 3.361 13.624 1.00 95.44 100 SER A N 1
ATOM 723 C CA . SER A 1 100 ? 0.614 2.414 12.560 1.00 95.44 100 SER A CA 1
ATOM 724 C C . SER A 1 100 ? -0.231 1.137 12.577 1.00 95.44 100 SER A C 1
ATOM 726 O O . SER A 1 100 ? -0.569 0.629 11.511 1.00 95.44 100 SER A O 1
ATOM 728 N N . VAL A 1 101 ? -0.621 0.645 13.756 1.00 95.44 101 VAL A N 1
ATOM 729 C CA . VAL A 1 101 ? -1.475 -0.544 13.901 1.00 95.44 101 VAL A CA 1
ATOM 730 C C . VAL A 1 101 ? -2.888 -0.245 13.402 1.00 95.44 101 VAL A C 1
ATOM 732 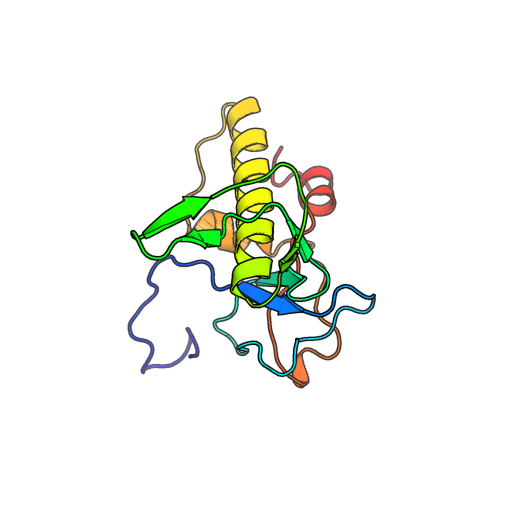O O . VAL A 1 101 ? -3.424 -0.985 12.584 1.00 95.44 101 VAL A O 1
ATOM 735 N N . GLN A 1 102 ? -3.465 0.883 13.817 1.00 97.50 102 GLN A N 1
ATOM 736 C CA . GLN A 1 102 ? -4.783 1.327 13.360 1.00 97.50 102 GLN A CA 1
ATOM 737 C C . GLN A 1 102 ? -4.815 1.547 11.844 1.00 97.50 102 GLN A C 1
ATOM 739 O O . GLN A 1 102 ? -5.751 1.107 11.183 1.00 97.50 102 GLN A O 1
ATOM 744 N N . MET A 1 103 ? -3.784 2.192 11.286 1.00 98.25 103 MET A N 1
ATOM 745 C CA . MET A 1 103 ? -3.673 2.394 9.841 1.00 98.25 103 MET A CA 1
ATOM 746 C C . MET A 1 103 ? -3.574 1.060 9.094 1.00 98.25 103 MET A C 1
ATOM 748 O O . MET A 1 103 ? -4.255 0.865 8.092 1.00 98.25 103 MET A O 1
ATOM 752 N N . ARG A 1 104 ? -2.756 0.127 9.592 1.00 96.81 104 ARG A N 1
ATOM 753 C CA . ARG A 1 104 ? -2.585 -1.203 8.997 1.00 96.81 104 ARG A CA 1
ATOM 754 C C . ARG A 1 104 ? -3.896 -1.979 8.932 1.00 96.81 104 ARG A C 1
ATOM 756 O O . ARG A 1 104 ? -4.186 -2.580 7.904 1.00 96.81 104 ARG A O 1
ATOM 763 N N . GLU A 1 105 ? -4.683 -1.958 10.005 1.00 96.38 105 GLU A N 1
ATOM 764 C CA . GLU A 1 105 ? -5.998 -2.605 10.020 1.00 96.38 105 GLU A CA 1
ATOM 765 C C . GLU A 1 105 ? -6.975 -1.920 9.067 1.00 96.38 105 GLU A C 1
ATOM 767 O O . GLU A 1 105 ? -7.646 -2.589 8.282 1.00 96.38 105 GLU A O 1
ATOM 772 N N . LEU A 1 106 ? -6.997 -0.588 9.071 1.00 97.69 106 LEU A N 1
ATOM 773 C CA . LEU A 1 106 ? -7.902 0.190 8.236 1.00 97.69 106 LEU A CA 1
ATOM 774 C C . LEU A 1 106 ? -7.627 0.001 6.736 1.00 97.69 106 LEU A C 1
ATOM 776 O O . LEU A 1 106 ? -8.570 -0.170 5.974 1.00 97.69 106 LEU A O 1
ATOM 780 N N . LEU A 1 107 ? -6.360 -0.044 6.311 1.00 98.19 107 LEU A N 1
ATOM 781 C CA . LEU A 1 107 ? -5.974 -0.240 4.904 1.00 98.19 107 LEU A CA 1
ATOM 782 C C . LEU A 1 107 ? -6.461 -1.569 4.304 1.00 98.19 107 LEU A C 1
ATOM 784 O O . LEU A 1 107 ? -6.514 -1.696 3.081 1.00 98.19 107 LEU A O 1
ATOM 788 N N . LYS A 1 108 ? -6.801 -2.556 5.141 1.00 97.62 108 LYS A N 1
ATOM 789 C CA . LYS A 1 108 ? -7.299 -3.862 4.693 1.00 97.62 108 LYS A CA 1
ATOM 790 C C . LYS A 1 108 ? -8.813 -3.882 4.460 1.00 97.62 108 LYS A C 1
ATOM 792 O O . LYS A 1 108 ? -9.304 -4.763 3.755 1.00 97.62 108 LYS A O 1
ATOM 797 N N . ILE A 1 109 ? -9.567 -2.954 5.050 1.00 97.56 109 ILE A N 1
ATOM 798 C CA . ILE A 1 109 ? -11.032 -2.974 4.991 1.00 97.56 109 ILE A CA 1
ATOM 799 C C . ILE A 1 109 ? -11.502 -2.667 3.567 1.00 97.56 109 ILE A C 1
ATOM 801 O O . ILE A 1 109 ? -11.135 -1.649 2.989 1.00 97.56 109 ILE A O 1
ATOM 805 N N . GLY A 1 110 ? -12.314 -3.566 3.002 1.00 96.19 110 GLY A N 1
ATOM 806 C CA . GLY A 1 110 ? -12.853 -3.423 1.646 1.00 96.19 110 GLY A CA 1
ATOM 807 C C . GLY A 1 110 ? -11.804 -3.494 0.530 1.00 96.19 110 GLY A C 1
ATOM 808 O O . GLY A 1 110 ? -12.135 -3.222 -0.618 1.00 96.19 110 GLY A O 1
ATOM 809 N N . GLY A 1 111 ? -10.552 -3.848 0.846 1.00 96.38 111 GLY A N 1
ATOM 810 C CA . GLY A 1 111 ? -9.471 -3.900 -0.132 1.00 96.38 111 GLY A CA 1
ATOM 811 C C . GLY A 1 111 ? -9.653 -5.002 -1.181 1.00 96.38 111 GLY A C 1
ATOM 812 O O . GLY A 1 111 ? -10.263 -6.045 -0.940 1.00 96.38 111 GLY A O 1
ATOM 813 N N . THR A 1 112 ? -9.066 -4.792 -2.358 1.00 95.75 112 THR A N 1
ATOM 814 C CA . THR A 1 112 ? -9.087 -5.754 -3.467 1.00 95.75 112 THR A CA 1
ATOM 815 C C . THR A 1 112 ? -8.048 -6.849 -3.238 1.00 95.75 112 THR A C 1
ATOM 817 O O . THR A 1 112 ? -6.854 -6.564 -3.227 1.00 95.75 112 THR A O 1
ATOM 820 N N . ALA A 1 113 ? -8.470 -8.103 -3.088 1.00 93.12 113 ALA A N 1
ATOM 821 C CA . ALA A 1 113 ? -7.544 -9.224 -2.926 1.00 93.12 113 ALA A CA 1
ATOM 822 C C . ALA A 1 113 ? -6.712 -9.494 -4.190 1.00 93.12 113 ALA A C 1
ATOM 824 O O . ALA A 1 113 ? -7.200 -9.370 -5.319 1.00 93.12 113 ALA A O 1
ATOM 825 N N . ALA A 1 114 ? -5.471 -9.941 -3.996 1.00 92.38 114 ALA A N 1
ATOM 826 C CA . ALA A 1 114 ? -4.691 -10.524 -5.077 1.00 92.38 114 ALA A CA 1
ATOM 827 C C . ALA A 1 114 ? -5.347 -11.825 -5.579 1.00 92.38 114 ALA A C 1
ATOM 829 O O . ALA A 1 114 ? -5.879 -12.619 -4.801 1.00 92.38 114 ALA A O 1
ATOM 830 N N . ALA A 1 115 ? -5.275 -12.070 -6.885 1.00 89.50 115 ALA A N 1
ATOM 831 C CA . ALA A 1 115 ? -5.666 -13.329 -7.499 1.00 89.50 115 ALA A CA 1
ATOM 832 C C . ALA A 1 115 ? -4.808 -14.478 -6.956 1.00 89.50 115 ALA A C 1
ATOM 834 O O . ALA A 1 115 ? -3.595 -14.334 -6.792 1.00 89.50 115 ALA A O 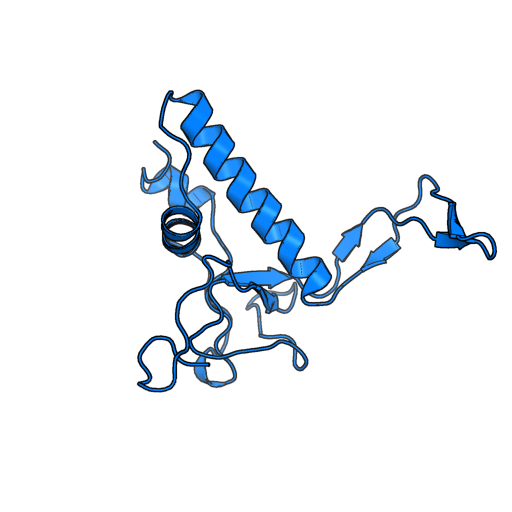1
ATOM 835 N N . ASN A 1 116 ? -5.444 -15.635 -6.758 1.00 81.94 116 ASN A N 1
ATOM 836 C CA . ASN A 1 116 ? -4.828 -16.869 -6.263 1.00 81.94 116 ASN A CA 1
ATOM 837 C C . ASN A 1 116 ? -3.983 -16.649 -4.990 1.00 81.94 116 ASN A C 1
ATOM 839 O O . ASN A 1 116 ? -2.786 -16.940 -5.001 1.00 81.94 116 ASN A O 1
ATOM 843 N N . PRO A 1 117 ? -4.571 -16.160 -3.882 1.00 73.56 117 PRO A N 1
ATOM 844 C CA . PRO A 1 117 ? -3.825 -15.878 -2.653 1.00 73.56 117 PRO A CA 1
ATOM 845 C C . PRO A 1 117 ? -3.122 -17.122 -2.081 1.00 73.56 117 PRO A C 1
ATOM 847 O O . PRO A 1 117 ? -2.093 -17.000 -1.419 1.00 73.56 117 PRO A O 1
ATOM 850 N N . GLU A 1 118 ? -3.613 -18.324 -2.394 1.00 76.81 118 GLU A N 1
ATOM 851 C CA . GLU A 1 118 ? -2.971 -19.593 -2.027 1.00 76.81 118 GLU A CA 1
ATOM 852 C C . GLU A 1 118 ? -1.596 -19.794 -2.688 1.00 76.81 118 GLU A C 1
ATOM 854 O O . GLU A 1 118 ? -0.722 -20.435 -2.113 1.00 76.81 118 GLU A O 1
ATOM 859 N N . ALA A 1 119 ? -1.357 -19.180 -3.852 1.00 74.12 119 ALA A N 1
ATOM 860 C CA . ALA A 1 119 ? -0.070 -19.213 -4.552 1.00 74.12 119 ALA A CA 1
ATOM 861 C C . ALA A 1 119 ? 0.934 -18.160 -4.035 1.00 74.12 119 ALA A C 1
ATOM 863 O O . ALA A 1 119 ? 2.037 -18.024 -4.568 1.00 74.12 119 ALA A O 1
ATOM 864 N N . GLY A 1 120 ? 0.561 -17.388 -3.009 1.00 82.94 120 GLY A N 1
ATOM 865 C CA . GLY A 1 120 ? 1.415 -16.373 -2.403 1.00 82.94 120 GLY A CA 1
ATOM 866 C C . GLY A 1 120 ? 0.609 -15.195 -1.876 1.00 82.94 120 GLY A C 1
ATOM 867 O O . GLY A 1 120 ? 0.409 -14.210 -2.582 1.00 82.94 120 GLY A O 1
ATOM 868 N N . ASN A 1 121 ? 0.194 -15.280 -0.613 1.00 91.94 121 ASN A N 1
ATOM 869 C CA . ASN A 1 121 ? -0.580 -14.226 0.032 1.00 91.94 121 ASN A CA 1
ATOM 870 C C . ASN A 1 121 ? 0.247 -12.934 0.178 1.00 91.94 121 ASN A C 1
ATOM 872 O O . ASN A 1 121 ? 1.300 -12.944 0.817 1.00 91.94 121 ASN A O 1
ATOM 876 N N . ILE A 1 122 ? -0.249 -11.836 -0.391 1.00 95.88 122 ILE A N 1
ATOM 877 C CA . ILE A 1 122 ? 0.319 -10.483 -0.279 1.00 95.88 122 ILE A CA 1
ATOM 878 C C . ILE A 1 122 ? -0.676 -9.474 0.310 1.00 95.88 122 ILE A C 1
ATOM 880 O O . ILE A 1 122 ? -0.497 -8.269 0.163 1.00 95.88 122 ILE A O 1
ATOM 884 N N . GLY A 1 123 ? -1.734 -9.958 0.960 1.00 95.00 123 GLY A N 1
ATOM 885 C CA . GLY A 1 123 ? -2.800 -9.126 1.504 1.00 95.00 123 GLY A CA 1
ATOM 886 C C . GLY A 1 123 ? -3.750 -8.609 0.425 1.00 95.00 123 GLY A C 1
ATOM 887 O O . GLY A 1 123 ? -4.016 -9.284 -0.573 1.00 95.00 123 GLY A O 1
ATOM 888 N N . VAL A 1 124 ? -4.259 -7.397 0.638 1.00 96.88 124 VAL A N 1
ATOM 889 C CA . VAL A 1 124 ? -5.194 -6.707 -0.263 1.00 96.88 124 VAL A CA 1
ATOM 890 C C . VAL A 1 124 ? -4.624 -5.371 -0.732 1.00 96.88 124 VAL A C 1
ATOM 892 O O . VAL A 1 124 ? -3.809 -4.760 -0.042 1.00 96.88 124 VAL A O 1
ATOM 895 N N . GLN A 1 125 ? -5.058 -4.889 -1.891 1.00 97.50 125 GLN A N 1
ATOM 896 C CA . GLN A 1 125 ? -4.824 -3.514 -2.314 1.00 97.50 125 GLN A CA 1
ATOM 897 C C . GLN A 1 125 ? -5.879 -2.597 -1.682 1.00 97.50 125 GLN A C 1
ATOM 899 O O . GLN A 1 125 ? -7.068 -2.871 -1.860 1.00 97.50 125 GLN A O 1
ATOM 904 N N . PRO A 1 126 ? -5.488 -1.529 -0.957 1.00 98.06 126 PRO A N 1
ATOM 905 C CA . PRO A 1 126 ? -6.442 -0.636 -0.306 1.00 98.06 126 PRO A CA 1
ATOM 906 C C . PRO A 1 126 ? -7.444 -0.030 -1.290 1.00 98.06 126 PRO A C 1
ATOM 908 O O . PRO A 1 126 ? -7.067 0.404 -2.380 1.00 98.06 126 PRO A O 1
ATOM 911 N N . ASP A 1 127 ? -8.704 0.050 -0.868 1.00 97.62 127 ASP A N 1
ATOM 912 C CA . ASP A 1 127 ? -9.781 0.704 -1.608 1.00 97.62 127 ASP A CA 1
ATOM 913 C C . ASP A 1 127 ? -10.310 1.886 -0.787 1.00 97.62 127 ASP A C 1
ATOM 915 O O . ASP A 1 127 ? -11.104 1.737 0.143 1.00 97.62 127 ASP A O 1
ATOM 919 N N . LEU A 1 128 ? -9.844 3.091 -1.123 1.00 97.38 128 LEU A N 1
ATOM 920 C CA . LEU A 1 128 ? -10.260 4.306 -0.421 1.00 97.38 128 LEU A CA 1
ATOM 921 C C . LEU A 1 128 ? -11.758 4.583 -0.578 1.00 97.38 128 LEU A C 1
ATOM 923 O O . LEU A 1 128 ? -12.367 5.130 0.341 1.00 97.38 128 LEU A O 1
ATOM 927 N N . LYS A 1 129 ? -12.364 4.202 -1.710 1.00 97.44 129 LYS A N 1
ATOM 928 C CA . LYS A 1 129 ? -13.797 4.397 -1.927 1.00 97.44 129 LYS A CA 1
ATOM 929 C C . LYS A 1 129 ? -14.597 3.493 -0.996 1.00 97.44 129 LYS A C 1
ATOM 931 O O . LYS A 1 129 ? -15.512 3.985 -0.342 1.00 97.44 129 LYS A O 1
ATOM 936 N N . ALA A 1 130 ? -14.204 2.227 -0.861 1.00 97.44 130 ALA A N 1
ATOM 937 C CA . ALA A 1 130 ? -14.830 1.311 0.090 1.00 97.44 130 ALA A CA 1
ATOM 938 C C . ALA A 1 130 ? -14.741 1.832 1.538 1.00 97.44 130 ALA A C 1
ATOM 940 O O . ALA A 1 130 ? -15.714 1.743 2.287 1.00 97.44 130 ALA A O 1
ATOM 941 N N . LEU A 1 131 ? -13.616 2.446 1.926 1.00 97.06 131 LEU A N 1
ATOM 942 C CA . LEU A 1 131 ? -13.467 3.054 3.256 1.00 97.06 131 LEU A CA 1
ATOM 943 C C . LEU A 1 131 ? -14.399 4.249 3.488 1.00 97.06 131 LEU A C 1
ATOM 945 O O . LEU A 1 131 ? -14.925 4.408 4.593 1.00 97.06 131 LEU A O 1
ATOM 949 N N . ILE A 1 132 ? -14.576 5.098 2.474 1.00 96.69 132 ILE A N 1
ATOM 950 C CA . ILE A 1 132 ? -15.456 6.273 2.535 1.00 96.69 132 ILE A CA 1
ATOM 951 C C . ILE A 1 132 ? -16.920 5.832 2.589 1.00 96.69 132 ILE A C 1
ATOM 953 O O . ILE A 1 132 ? -17.649 6.247 3.491 1.00 96.69 132 ILE A O 1
ATOM 957 N N . ASP A 1 133 ? -17.329 4.963 1.665 1.00 97.25 133 ASP A N 1
ATOM 958 C CA . ASP A 1 133 ? -18.706 4.478 1.552 1.00 97.25 133 ASP A CA 1
ATOM 959 C C . ASP A 1 133 ? -19.111 3.657 2.792 1.00 97.25 133 ASP A C 1
ATOM 961 O O . ASP A 1 133 ? -20.243 3.757 3.261 1.00 9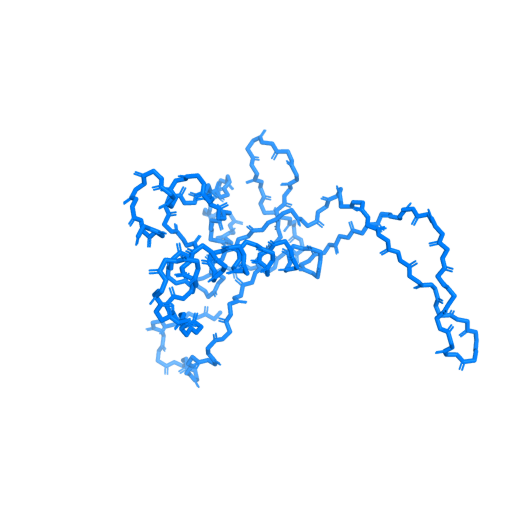7.25 133 ASP A O 1
ATOM 965 N N . GLY A 1 134 ? -18.171 2.900 3.372 1.00 96.38 134 GLY A N 1
ATOM 966 C CA . GLY A 1 134 ? -18.356 2.154 4.623 1.00 96.38 134 GLY A CA 1
ATOM 967 C C . GLY A 1 134 ? -18.286 3.008 5.896 1.00 96.38 134 GLY A C 1
ATOM 968 O O . GLY A 1 134 ? -18.451 2.489 6.997 1.00 96.38 134 GLY A O 1
ATOM 969 N N . GLY A 1 135 ? -18.025 4.313 5.778 1.00 95.62 135 GLY A N 1
ATOM 970 C CA . GLY A 1 135 ? -17.990 5.236 6.912 1.00 95.62 135 GLY A CA 1
ATOM 971 C C . GLY A 1 135 ? -16.784 5.100 7.840 1.00 95.62 135 GLY A C 1
ATOM 972 O O . GLY A 1 135 ? -16.785 5.659 8.933 1.00 95.62 135 GLY A O 1
ATOM 973 N N . HIS A 1 136 ? -15.724 4.412 7.419 1.00 95.06 136 HIS A N 1
ATOM 974 C CA . HIS A 1 136 ? -14.545 4.183 8.259 1.00 95.06 136 HIS A CA 1
ATOM 975 C C . HIS A 1 136 ? -13.660 5.433 8.406 1.00 95.06 136 HIS A C 1
ATOM 977 O O . HIS A 1 136 ? -12.951 5.602 9.405 1.00 95.06 136 HIS A O 1
ATOM 983 N N . VAL A 1 137 ? -13.738 6.335 7.424 1.00 91.69 137 VAL A N 1
ATOM 984 C CA . VAL A 1 137 ? -13.059 7.643 7.407 1.00 91.69 137 VAL A CA 1
ATOM 985 C C . VAL A 1 137 ? -14.039 8.815 7.504 1.00 91.69 137 VAL A C 1
ATOM 987 O O . VAL A 1 137 ? -13.690 9.951 7.169 1.00 91.69 137 VAL A O 1
ATOM 990 N N . ASN A 1 138 ? -15.273 8.539 7.938 1.00 79.19 138 ASN A N 1
ATOM 991 C CA . ASN A 1 138 ? -16.264 9.552 8.294 1.00 79.19 138 ASN A CA 1
ATOM 992 C C . ASN A 1 138 ? -16.088 10.090 9.712 1.00 79.19 138 ASN A C 1
ATOM 994 O O . ASN A 1 138 ? -15.404 9.438 10.540 1.00 79.19 138 ASN A O 1
#

Organism: NCBI:txid314043

InterPro domains:
  IPR000209 Peptidase S8/S53 domain [PF00082] (13-107)
  IPR023828 Peptidase S8, subtilisin, Ser-active site [PS00138] (71-81)
  IPR036852 Peptidase S8/S53 domain superfamily [G3DSA:3.40.50.200] (2-131)
  IPR036852 Peptidase S8/S53 domain superfamily [SSF52743] (12-114)

Secondary structure (DSSP, 8-state):
--TTSTT-----SPPPEEEE-SSSSPBB-TTS--STT--EEEE-SSEEEEEEEEPTTS-EEEEEEEEEE-SHHHHHHHHHHHHHHHHHHHHHTTPPPP-HHHHHHHTTTTPEEPB-GGG----EE--HHHHHHTTTT-

Sequence (138 aa):
MNPSSPDYRGDSGAIIVGASTSTVPRRKMVWSNHGARVDVHSWGENITTTMCQEDPSGMGICNDSYEQFGGTSGASPIIVGAALSIQGMLAAKGRPKLNSVQMRELLKIGGTAAANPEAGNIGVQPDLKALIDGGHVN

Solvent-accessible surface area (backbone atoms only — not comparable to full-atom values): 7766 Å² total; per-residue (Å²): 110,46,84,88,42,94,82,49,90,70,86,87,56,75,79,37,55,12,16,18,41,72,55,86,77,28,30,61,36,92,87,38,68,57,37,80,56,30,53,24,29,32,42,18,40,93,38,76,42,78,60,59,47,70,46,100,86,70,49,72,53,63,64,99,55,74,41,85,47,42,44,45,77,42,7,38,57,56,52,50,50,54,53,51,51,51,48,49,49,26,47,77,69,75,42,78,79,73,53,56,63,58,46,53,58,55,44,46,46,70,25,51,63,43,44,64,43,91,83,44,30,24,40,18,27,62,30,70,63,46,30,52,77,70,48,75,55,105

Foldseek 3Di:
DAPPDPPPPDDPLDAAEFAWDPDPVTAGDPPTAFDNRQQEYDHQFPDWAWAFDQDPVRDTHGDPHIDTGGDSVRTVVVLVVVLVVLQVLLVVVVHDGDGSVRSSVLQQQPFAFHPPCVVGNNGGGGDVVNCVVVVVSD

Mean predicted aligned error: 4.74 Å

Radius of gyration: 16.84 Å; Cα contacts (8 Å, |Δi|>4): 254; chains: 1; bounding box: 49×37×37 Å